Protein AF-A0AAW4L0J8-F1 (afdb_monomer_lite)

Sequence (89 aa):
MKRLLVVVMAVGLFGAMPAFAADHAGMKMDTSEGVRECALKAETIQEKIKRLETEVANGDKKYDAKVLKKLKQKLDEANKDLDRMLTGP

Radius of gyration: 17.63 Å; chains: 1; bounding box: 37×47×40 Å

pLDDT: mean 71.16, std 14.29, range [46.47, 89.56]

Organism: NCBI:txid60036

Secondary structure (DSSP, 8-state):
-HHHHHHHHHHHHHTTSHHHHHHHTT--TTSHHHHHHHHHHHHHHHHHHHHHHHHHHTT-TTS-HHHHHHHHHHHHHHHHHHHHHHH--

Foldseek 3Di:
DVVVVVVVVVVVVVVPVVVVVVVCVPQPCVDPVSLVVVVVVLVVLVVVLVVVVVCVVVVNPPDDPVVSVVSVVVSVVVVVVSVCVVVPD

Structure (mmCIF, N/CA/C/O backbone):
data_AF-A0AAW4L0J8-F1
#
_entry.id   AF-A0AAW4L0J8-F1
#
loop_
_atom_site.group_PDB
_atom_site.id
_atom_site.type_symbol
_atom_site.label_atom_id
_atom_site.label_alt_id
_atom_site.label_comp_id
_atom_site.label_asym_id
_atom_site.label_entity_id
_atom_site.label_seq_id
_atom_site.pdbx_PDB_ins_code
_atom_site.Cartn_x
_atom_site.Cartn_y
_atom_site.Cartn_z
_atom_site.occupancy
_atom_site.B_iso_or_equiv
_atom_site.auth_seq_id
_atom_site.auth_comp_id
_atom_site.auth_asym_id
_atom_site.auth_atom_id
_atom_site.pdbx_PDB_model_num
ATOM 1 N N . MET A 1 1 ? -20.868 36.184 3.656 1.00 46.47 1 MET A N 1
ATOM 2 C CA . MET A 1 1 ? -19.722 35.573 4.377 1.00 46.47 1 MET A CA 1
ATOM 3 C C . MET A 1 1 ? -19.633 34.043 4.293 1.00 46.47 1 MET A C 1
ATOM 5 O O . MET A 1 1 ? -18.530 33.529 4.334 1.00 46.47 1 MET A O 1
ATOM 9 N N . LYS A 1 2 ? -20.727 33.285 4.099 1.00 48.44 2 LYS A N 1
ATOM 10 C CA . LYS A 1 2 ? -20.678 31.802 4.008 1.00 48.44 2 LYS A CA 1
ATOM 11 C C . LYS A 1 2 ? -19.999 31.235 2.743 1.00 48.44 2 LYS A C 1
ATOM 13 O O . LYS A 1 2 ? -19.633 30.071 2.722 1.00 48.44 2 LYS A O 1
ATOM 18 N N . ARG A 1 3 ? -19.819 32.055 1.699 1.00 52.22 3 ARG A N 1
ATOM 19 C CA . ARG A 1 3 ? -19.244 31.645 0.402 1.00 52.22 3 ARG A CA 1
ATOM 20 C C . ARG A 1 3 ? -17.710 31.667 0.362 1.00 52.22 3 ARG A C 1
ATOM 22 O O . ARG A 1 3 ? -17.124 30.923 -0.407 1.00 52.22 3 ARG A O 1
ATOM 29 N N . LEU A 1 4 ? -17.071 32.467 1.219 1.00 54.53 4 LEU A N 1
ATOM 30 C CA . LEU A 1 4 ? -15.605 32.550 1.323 1.00 54.53 4 LEU A CA 1
ATOM 31 C C . LEU A 1 4 ? -15.004 31.354 2.077 1.00 54.53 4 LEU A C 1
ATOM 33 O O . LEU A 1 4 ? -13.926 30.890 1.729 1.00 54.53 4 LEU A O 1
ATOM 37 N N . LEU A 1 5 ? -15.736 30.801 3.048 1.00 53.25 5 LEU A N 1
ATOM 38 C CA . LEU A 1 5 ? -15.313 29.626 3.820 1.00 53.25 5 LEU A CA 1
ATOM 39 C C . LEU A 1 5 ? -15.181 28.353 2.966 1.00 53.25 5 LEU A C 1
ATOM 41 O O . LEU A 1 5 ? -14.306 27.531 3.219 1.00 53.25 5 LEU A O 1
ATOM 45 N N . VAL A 1 6 ? -16.013 28.208 1.930 1.00 57.16 6 VAL A N 1
ATOM 46 C CA . VAL A 1 6 ? -15.998 27.030 1.043 1.00 57.16 6 VAL A CA 1
ATOM 47 C C . VAL A 1 6 ? -14.764 27.027 0.132 1.00 57.16 6 VAL A C 1
ATOM 49 O O . VAL A 1 6 ? -14.200 25.970 -0.136 1.00 57.16 6 VAL A O 1
ATOM 52 N N . VAL A 1 7 ? -14.293 28.206 -0.288 1.00 56.88 7 VAL A N 1
ATOM 53 C CA . VAL A 1 7 ? -13.113 28.338 -1.160 1.00 56.88 7 VAL A CA 1
ATOM 54 C C . VAL A 1 7 ? -11.823 27.989 -0.410 1.00 56.88 7 VAL A C 1
ATOM 56 O O . VAL A 1 7 ? -10.951 27.333 -0.969 1.00 56.88 7 VAL A O 1
ATOM 59 N N . VAL A 1 8 ? -11.721 28.330 0.879 1.00 57.19 8 VAL A N 1
ATOM 60 C CA . VAL A 1 8 ? -10.530 28.024 1.697 1.00 57.19 8 VAL A CA 1
ATOM 61 C C . VAL A 1 8 ? -10.391 26.518 1.972 1.00 57.19 8 VAL A C 1
ATOM 63 O O . VAL A 1 8 ? -9.278 25.997 1.968 1.00 57.19 8 VAL A O 1
ATOM 66 N N . MET A 1 9 ? -11.501 25.786 2.130 1.00 55.31 9 MET A N 1
ATOM 67 C CA . MET A 1 9 ? -11.451 24.327 2.315 1.00 55.31 9 MET A CA 1
ATOM 68 C C . MET A 1 9 ? -11.088 23.564 1.035 1.00 55.31 9 MET A C 1
ATOM 70 O O . MET A 1 9 ? -10.394 22.552 1.107 1.00 55.31 9 MET A O 1
ATOM 74 N N . ALA A 1 10 ? -11.499 24.060 -0.136 1.00 51.56 10 ALA A N 1
ATOM 75 C CA . ALA A 1 10 ? -11.158 23.437 -1.414 1.00 51.56 10 ALA A CA 1
ATOM 76 C C . ALA A 1 10 ? -9.654 23.534 -1.729 1.00 51.56 10 ALA A C 1
ATOM 78 O O . ALA A 1 10 ? -9.081 22.586 -2.256 1.00 51.56 10 ALA A O 1
ATOM 79 N N . VAL A 1 11 ? -8.993 24.635 -1.353 1.00 55.03 11 VAL A N 1
ATOM 80 C CA . VAL A 1 11 ? -7.547 24.832 -1.585 1.00 55.03 11 VAL A CA 1
ATOM 81 C C . VAL A 1 11 ? -6.688 24.012 -0.609 1.00 55.03 11 VAL A C 1
ATOM 83 O O . VAL A 1 11 ? -5.608 23.556 -0.976 1.00 55.03 11 VAL A O 1
ATOM 86 N N . GLY A 1 12 ? -7.182 23.737 0.604 1.00 55.19 12 GLY A N 1
ATOM 87 C CA . GLY A 1 12 ? -6.468 22.913 1.589 1.00 55.19 12 GLY A CA 1
ATOM 88 C C . GLY A 1 12 ? -6.360 21.428 1.218 1.00 55.19 12 GLY A C 1
ATOM 89 O O . GLY A 1 12 ? -5.395 20.770 1.600 1.00 55.19 12 GLY A O 1
ATOM 90 N N . LEU A 1 13 ? -7.309 20.896 0.440 1.00 53.12 13 LEU A N 1
ATOM 91 C CA . LEU A 1 13 ? -7.348 19.470 0.088 1.00 53.12 13 LEU A CA 1
ATOM 92 C C . LEU A 1 13 ? -6.399 19.086 -1.062 1.00 53.12 13 LEU A C 1
ATOM 94 O O . LEU A 1 13 ? -6.023 17.921 -1.163 1.00 53.12 13 LEU A O 1
ATOM 98 N N . PHE A 1 14 ? -5.952 20.045 -1.882 1.00 52.16 14 PHE A N 1
ATOM 99 C CA . PHE A 1 14 ? -4.946 19.802 -2.929 1.00 52.16 14 PHE A CA 1
A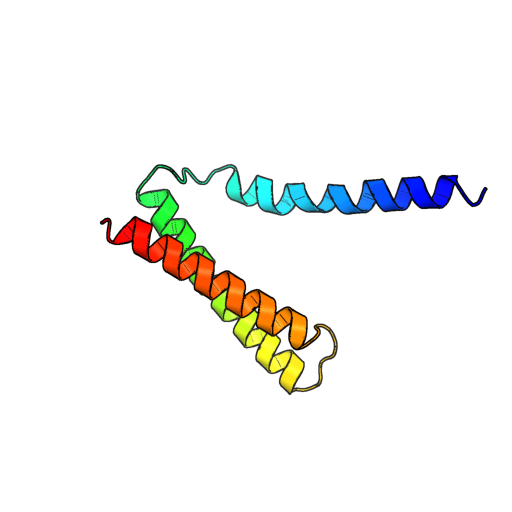TOM 100 C C . PHE A 1 14 ? -3.500 20.016 -2.449 1.00 52.16 14 PHE A C 1
ATOM 102 O O . PHE A 1 14 ? -2.562 19.553 -3.094 1.00 52.16 14 PHE A O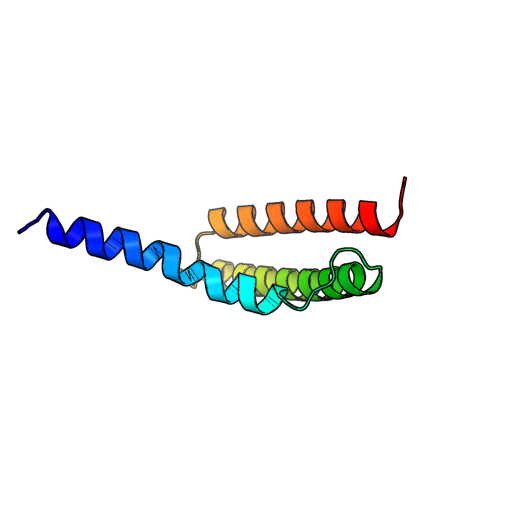 1
ATOM 109 N N . GLY A 1 15 ? -3.302 20.649 -1.287 1.00 52.59 15 GLY A N 1
ATOM 110 C CA . GLY A 1 15 ? -1.978 20.879 -0.695 1.00 52.59 15 GLY A CA 1
ATOM 111 C C . GLY A 1 15 ? -1.323 19.647 -0.056 1.00 52.59 15 GLY A C 1
ATOM 112 O O . GLY A 1 15 ? -0.170 19.732 0.352 1.00 52.59 15 GLY A O 1
ATOM 113 N N . ALA A 1 16 ? -2.019 18.506 0.034 1.00 51.19 16 ALA A N 1
ATOM 114 C CA . ALA A 1 16 ? -1.495 17.268 0.630 1.00 51.19 16 ALA A CA 1
ATOM 115 C C . ALA A 1 16 ? -0.894 16.277 -0.392 1.00 51.19 16 ALA A C 1
ATOM 117 O O . ALA A 1 16 ? -0.198 15.340 -0.008 1.00 51.19 16 ALA A O 1
ATOM 118 N N . MET A 1 17 ? -1.112 16.484 -1.695 1.00 47.09 17 MET A N 1
ATOM 119 C CA . MET A 1 17 ? -0.469 15.694 -2.756 1.00 47.09 17 MET A CA 1
ATOM 120 C C . MET A 1 17 ? 1.049 15.920 -2.958 1.00 47.09 17 MET A C 1
ATOM 122 O O . MET A 1 17 ? 1.698 14.977 -3.419 1.00 47.09 17 MET A O 1
ATOM 126 N N . PRO A 1 18 ? 1.674 17.070 -2.610 1.00 52.16 18 PRO A N 1
ATOM 127 C CA . PRO A 1 18 ? 3.100 17.273 -2.874 1.00 52.16 18 PRO A CA 1
ATOM 128 C C . PRO A 1 18 ? 4.010 16.366 -2.042 1.00 52.16 18 PRO A C 1
ATOM 130 O O . PRO A 1 18 ? 5.121 16.082 -2.470 1.00 52.16 18 PRO A O 1
ATOM 133 N N . ALA A 1 19 ? 3.559 15.886 -0.877 1.00 52.03 19 ALA A N 1
ATOM 134 C CA . ALA A 1 19 ? 4.386 15.057 0.002 1.00 52.03 19 ALA A CA 1
ATOM 135 C C . ALA A 1 19 ? 4.661 13.663 -0.588 1.00 52.03 19 ALA A C 1
ATOM 137 O O . ALA A 1 19 ? 5.763 13.148 -0.448 1.00 52.03 19 ALA A O 1
ATOM 138 N N . PHE A 1 20 ? 3.695 13.078 -1.304 1.00 50.19 20 PHE A N 1
ATOM 139 C CA . PHE A 1 20 ? 3.906 11.811 -2.010 1.00 50.19 20 PHE A CA 1
ATOM 140 C C . PHE A 1 20 ? 4.640 12.016 -3.340 1.00 50.19 20 PHE A C 1
ATOM 142 O O . PHE A 1 20 ? 5.499 11.217 -3.689 1.00 50.19 20 PHE A O 1
ATOM 149 N N . ALA A 1 21 ? 4.370 13.105 -4.066 1.00 50.25 21 ALA A N 1
ATOM 150 C CA . ALA A 1 21 ? 5.076 13.397 -5.315 1.00 50.25 21 ALA A CA 1
ATOM 151 C C . ALA A 1 21 ? 6.565 13.734 -5.095 1.00 50.25 21 ALA A C 1
ATOM 153 O O . ALA A 1 21 ? 7.401 13.318 -5.890 1.00 50.25 21 ALA A O 1
ATOM 154 N N . ALA A 1 22 ? 6.915 14.427 -4.004 1.00 53.16 22 ALA A N 1
ATOM 155 C CA . ALA A 1 22 ? 8.305 14.720 -3.649 1.00 53.16 22 ALA A CA 1
ATOM 156 C C . ALA A 1 22 ? 9.097 13.456 -3.262 1.00 53.16 22 ALA A C 1
ATOM 158 O O . ALA A 1 22 ? 10.258 13.330 -3.639 1.00 53.16 22 ALA A O 1
ATO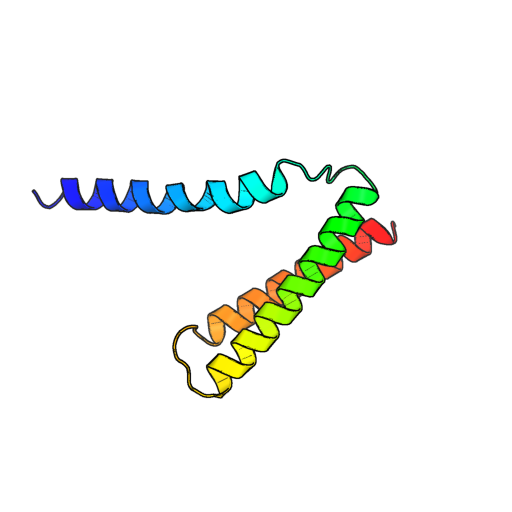M 159 N N . ASP A 1 23 ? 8.462 12.496 -2.581 1.00 50.25 23 ASP A N 1
ATOM 160 C CA . ASP A 1 23 ? 9.072 11.207 -2.204 1.00 50.25 23 ASP A CA 1
ATOM 161 C C . ASP A 1 23 ? 9.283 10.264 -3.410 1.00 50.25 23 ASP A C 1
ATOM 163 O O . ASP A 1 23 ? 10.092 9.335 -3.368 1.00 50.25 23 ASP A O 1
ATOM 167 N N . HIS A 1 24 ? 8.571 10.519 -4.513 1.00 53.97 24 HIS A N 1
ATOM 168 C CA . HIS A 1 24 ? 8.684 9.784 -5.775 1.00 53.97 24 HIS A CA 1
ATOM 169 C C . HIS A 1 24 ? 9.465 10.536 -6.866 1.00 53.97 24 HIS A C 1
ATOM 171 O O . HIS A 1 24 ? 9.795 9.932 -7.883 1.00 53.97 24 HIS A O 1
ATOM 177 N N . ALA A 1 25 ? 9.827 11.808 -6.663 1.00 55.78 25 ALA A N 1
ATOM 178 C CA . ALA A 1 25 ? 10.530 12.628 -7.658 1.00 55.78 25 ALA A CA 1
ATOM 179 C C . ALA A 1 25 ? 11.940 12.108 -8.014 1.00 55.78 25 ALA A C 1
ATOM 181 O O . ALA A 1 25 ? 12.487 12.482 -9.049 1.00 55.78 25 ALA A O 1
ATOM 182 N N . GLY A 1 26 ? 12.524 11.243 -7.176 1.00 54.56 26 GLY A N 1
ATOM 183 C CA . GLY A 1 26 ? 13.805 10.572 -7.429 1.00 54.56 26 GLY A CA 1
ATOM 184 C C . GLY A 1 26 ? 13.694 9.142 -7.970 1.00 54.56 26 GLY A C 1
ATOM 185 O O . GLY A 1 26 ? 14.709 8.566 -8.356 1.00 54.56 26 GLY A O 1
ATOM 186 N N . MET A 1 27 ? 12.490 8.562 -8.012 1.00 55.91 27 MET A N 1
ATOM 187 C CA . MET A 1 27 ? 12.298 7.180 -8.449 1.00 55.91 27 MET A CA 1
ATOM 188 C C . MET A 1 27 ? 12.262 7.119 -9.973 1.00 55.91 27 MET A C 1
ATOM 190 O O . MET A 1 27 ? 11.269 7.488 -10.601 1.00 55.91 27 MET A O 1
ATOM 194 N N . LYS A 1 28 ? 13.342 6.624 -10.581 1.00 60.97 28 LYS A N 1
ATOM 195 C CA . LYS A 1 28 ? 13.363 6.266 -12.004 1.00 60.97 28 LYS A CA 1
ATOM 196 C C . 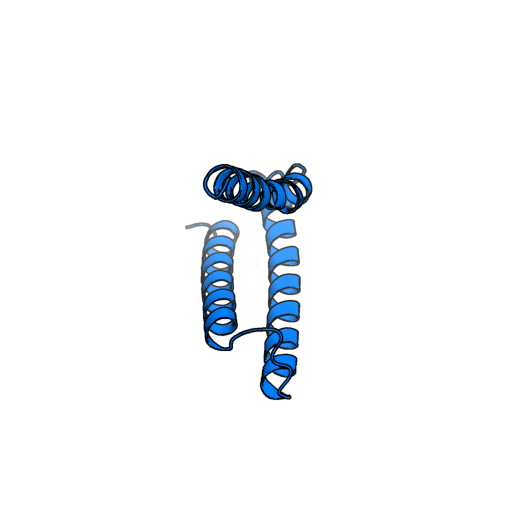LYS A 1 28 ? 12.543 4.990 -12.200 1.00 60.97 28 LYS A C 1
ATOM 198 O O . LYS A 1 28 ? 13.093 3.899 -12.237 1.00 60.97 28 LYS A O 1
ATOM 203 N N . MET A 1 29 ? 11.221 5.124 -12.289 1.00 58.31 29 MET A N 1
ATOM 204 C CA . MET A 1 29 ? 10.298 3.996 -12.502 1.00 58.31 29 MET A CA 1
ATOM 205 C C . MET A 1 29 ? 10.599 3.204 -13.785 1.00 58.31 29 MET A C 1
ATOM 207 O O . MET A 1 29 ? 10.241 2.036 -13.877 1.00 58.31 29 MET A O 1
ATOM 211 N N . ASP A 1 30 ? 11.289 3.822 -14.746 1.00 60.12 30 ASP A N 1
ATOM 212 C CA . ASP A 1 30 ? 11.649 3.213 -16.029 1.00 60.12 30 ASP A CA 1
ATOM 213 C C . ASP A 1 30 ? 12.875 2.283 -15.951 1.00 60.12 30 ASP A C 1
ATOM 215 O O . ASP A 1 30 ? 13.252 1.671 -16.950 1.00 60.12 30 ASP A O 1
ATOM 219 N N . THR A 1 31 ? 13.536 2.178 -14.790 1.00 67.19 31 THR A N 1
ATOM 220 C CA . THR A 1 31 ? 14.690 1.289 -14.593 1.00 67.19 31 THR A CA 1
ATOM 221 C C . THR A 1 31 ? 14.345 0.120 -13.675 1.00 67.19 31 THR A C 1
ATOM 223 O O . THR A 1 31 ? 13.510 0.227 -12.777 1.00 67.19 31 THR A O 1
ATOM 226 N N . SER A 1 32 ? 15.036 -1.010 -13.854 1.00 68.44 32 SER A N 1
ATOM 227 C CA . SER A 1 32 ? 14.913 -2.185 -12.974 1.00 68.44 32 SER A CA 1
ATOM 228 C C . SER A 1 32 ? 15.159 -1.852 -11.496 1.00 68.44 32 SER A C 1
ATOM 230 O O . SER A 1 32 ? 14.570 -2.467 -10.608 1.00 68.44 32 SER A O 1
ATOM 232 N N . GLU A 1 33 ? 15.988 -0.843 -11.223 1.00 73.00 33 GLU A N 1
ATOM 233 C CA . GLU A 1 33 ? 16.227 -0.313 -9.881 1.00 73.00 33 GLU A CA 1
ATOM 234 C C . GLU A 1 33 ? 14.981 0.365 -9.299 1.00 73.00 33 GLU A C 1
ATOM 236 O O . GLU A 1 33 ? 14.627 0.080 -8.157 1.00 73.00 33 GLU A O 1
ATOM 241 N N . GLY A 1 34 ? 14.258 1.178 -10.077 1.00 70.38 34 GLY A N 1
ATOM 242 C CA . GLY A 1 34 ? 13.013 1.802 -9.620 1.00 70.38 34 GLY A CA 1
ATOM 243 C C . GLY A 1 34 ? 11.906 0.788 -9.336 1.00 70.38 34 GLY A C 1
ATOM 244 O O . GLY A 1 34 ? 11.187 0.924 -8.344 1.00 70.38 34 GLY A O 1
ATOM 245 N N . VAL A 1 35 ? 11.810 -0.279 -10.137 1.00 74.19 35 VAL A N 1
ATOM 246 C CA . VAL A 1 35 ? 10.878 -1.390 -9.869 1.00 74.19 35 VAL A CA 1
ATOM 247 C C . VAL A 1 35 ? 11.237 -2.096 -8.556 1.00 74.19 35 VAL A C 1
ATOM 249 O O . VAL A 1 35 ? 10.359 -2.398 -7.746 1.00 74.19 35 VAL A O 1
ATOM 252 N N . ARG A 1 36 ? 12.533 -2.294 -8.287 1.00 74.75 36 ARG A N 1
ATOM 253 C CA . ARG A 1 36 ? 13.018 -2.896 -7.038 1.00 74.75 36 ARG A CA 1
ATOM 254 C C . ARG A 1 36 ? 12.761 -2.010 -5.816 1.00 74.75 36 ARG A C 1
ATOM 256 O O . ARG A 1 36 ? 12.365 -2.521 -4.771 1.00 74.75 36 ARG A O 1
ATOM 263 N N . GLU A 1 37 ? 12.939 -0.697 -5.924 1.00 77.56 37 GLU A N 1
ATOM 264 C CA . GLU A 1 37 ? 12.584 0.226 -4.838 1.00 77.56 37 GLU A CA 1
ATOM 265 C C . GLU A 1 37 ? 11.070 0.273 -4.586 1.00 77.56 37 GLU A C 1
ATOM 267 O O . GLU A 1 37 ? 10.628 0.396 -3.441 1.00 77.56 37 GLU A O 1
ATOM 272 N N . CYS A 1 38 ? 10.262 0.134 -5.640 1.00 76.81 38 CYS A N 1
ATOM 273 C CA . CYS A 1 38 ? 8.812 0.038 -5.525 1.00 76.81 38 CYS A CA 1
ATOM 274 C C . CYS A 1 38 ? 8.390 -1.255 -4.800 1.00 76.81 38 CYS A C 1
ATOM 276 O O . CYS A 1 38 ? 7.518 -1.197 -3.933 1.00 76.81 38 CYS A O 1
ATOM 278 N N . ALA A 1 39 ? 9.080 -2.379 -5.047 1.00 77.38 39 ALA A N 1
ATOM 279 C CA . ALA A 1 39 ? 8.887 -3.629 -4.303 1.00 77.38 39 ALA A CA 1
ATOM 280 C C . ALA A 1 39 ? 9.126 -3.442 -2.795 1.00 77.38 39 ALA A C 1
ATOM 282 O O . ALA A 1 39 ? 8.273 -3.788 -1.978 1.00 77.38 39 ALA A O 1
ATOM 283 N N . LEU A 1 40 ? 10.245 -2.811 -2.424 1.00 82.44 40 LEU A N 1
ATOM 284 C CA . LEU A 1 40 ? 10.570 -2.533 -1.021 1.00 82.44 40 LEU A CA 1
ATOM 285 C C . LEU A 1 40 ? 9.528 -1.612 -0.371 1.00 82.44 40 LEU A C 1
ATOM 287 O O . LEU A 1 40 ? 9.075 -1.865 0.746 1.00 82.44 40 LEU A O 1
ATOM 291 N N . LYS A 1 41 ? 9.089 -0.553 -1.067 1.00 80.69 41 LYS A N 1
ATOM 292 C CA . LYS A 1 41 ? 8.019 0.318 -0.555 1.00 80.69 41 LYS A CA 1
ATOM 293 C C . LYS A 1 41 ? 6.704 -0.450 -0.390 1.00 80.69 41 LYS A C 1
ATOM 295 O O . LYS A 1 41 ? 6.026 -0.244 0.619 1.00 80.69 41 LYS A O 1
ATOM 300 N N . ALA A 1 42 ? 6.356 -1.352 -1.304 1.00 80.88 42 ALA A N 1
ATOM 301 C CA . ALA A 1 42 ? 5.140 -2.151 -1.205 1.00 80.88 42 ALA A CA 1
ATOM 302 C C . ALA A 1 42 ? 5.132 -3.062 0.036 1.00 80.88 42 ALA A C 1
ATOM 304 O O . ALA A 1 42 ? 4.123 -3.108 0.747 1.00 80.88 42 ALA A O 1
ATOM 305 N N . GLU A 1 43 ? 6.263 -3.691 0.373 1.00 81.31 43 GLU A N 1
ATOM 306 C CA . GLU A 1 43 ? 6.414 -4.464 1.615 1.00 81.31 43 GLU A CA 1
ATOM 307 C C . GLU A 1 43 ? 6.175 -3.591 2.856 1.00 81.31 43 GLU A C 1
ATOM 309 O O . GLU A 1 43 ? 5.377 -3.946 3.731 1.00 81.31 43 GLU A O 1
ATOM 314 N N . THR A 1 44 ? 6.771 -2.392 2.905 1.00 86.94 44 THR A N 1
ATOM 315 C CA . THR A 1 44 ? 6.563 -1.472 4.040 1.00 86.94 44 THR A CA 1
ATOM 316 C C . THR A 1 44 ? 5.106 -1.008 4.168 1.00 86.94 44 THR A C 1
ATOM 318 O O . THR A 1 44 ? 4.601 -0.823 5.279 1.00 86.94 44 THR A O 1
ATOM 321 N N . ILE A 1 45 ? 4.390 -0.830 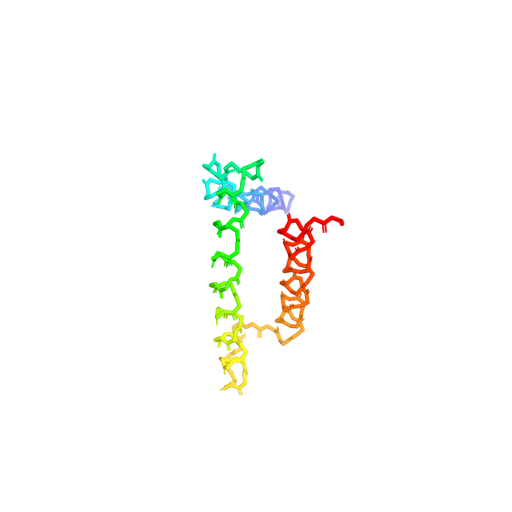3.050 1.00 85.38 45 ILE A N 1
ATOM 322 C CA . ILE A 1 45 ? 2.961 -0.486 3.058 1.00 85.38 45 ILE A CA 1
ATOM 323 C C . ILE A 1 45 ? 2.135 -1.672 3.568 1.00 85.38 45 ILE A C 1
ATOM 325 O O . ILE A 1 45 ? 1.205 -1.468 4.351 1.00 85.38 45 ILE A O 1
ATOM 329 N N . GLN A 1 46 ? 2.488 -2.905 3.196 1.00 85.88 46 GLN A N 1
ATOM 330 C CA . GLN A 1 46 ? 1.825 -4.109 3.697 1.00 85.88 46 GLN A CA 1
ATOM 331 C C . GLN A 1 46 ? 1.927 -4.221 5.220 1.00 85.88 46 GLN A C 1
ATOM 333 O O . GLN A 1 46 ? 0.936 -4.522 5.890 1.00 85.88 46 GLN A O 1
ATOM 338 N N . GLU A 1 47 ? 3.106 -3.947 5.775 1.00 87.50 47 GLU A N 1
ATOM 339 C CA . GLU A 1 47 ? 3.337 -3.955 7.219 1.00 87.50 47 GLU A CA 1
ATOM 340 C C . GLU A 1 47 ? 2.503 -2.881 7.931 1.00 87.50 47 GLU A C 1
ATOM 342 O O . GLU A 1 47 ? 1.825 -3.167 8.923 1.00 87.50 47 GLU A O 1
ATOM 347 N N . LYS A 1 48 ? 2.453 -1.662 7.376 1.00 85.94 48 LYS A N 1
ATOM 348 C CA . LYS A 1 48 ? 1.607 -0.578 7.900 1.00 85.94 48 LYS A CA 1
ATOM 349 C C . LYS A 1 48 ? 0.122 -0.941 7.876 1.00 85.94 48 LYS A C 1
ATOM 351 O O . LYS A 1 48 ? -0.576 -0.665 8.849 1.00 85.94 48 LYS A O 1
ATOM 356 N N . ILE A 1 49 ? -0.366 -1.587 6.813 1.00 84.88 49 ILE A N 1
ATOM 357 C CA . ILE A 1 49 ? -1.756 -2.062 6.744 1.00 84.88 49 ILE A CA 1
ATOM 358 C C . ILE A 1 49 ? -2.017 -3.118 7.820 1.00 84.88 49 ILE A C 1
ATOM 360 O O . ILE A 1 49 ? -3.012 -3.001 8.524 1.00 84.88 49 ILE A O 1
ATOM 364 N N . LYS A 1 50 ? -1.126 -4.101 8.010 1.00 86.62 50 LYS A N 1
ATOM 365 C CA . LYS A 1 50 ? -1.276 -5.115 9.073 1.00 86.62 50 LYS A CA 1
ATOM 366 C C . LYS A 1 50 ? -1.332 -4.486 10.464 1.00 86.62 50 LYS A C 1
ATOM 368 O O . LYS A 1 50 ? -2.157 -4.877 11.284 1.00 86.62 50 LYS A O 1
ATOM 373 N N . ARG A 1 51 ? -0.490 -3.485 10.729 1.00 87.25 51 ARG A N 1
ATOM 374 C CA . ARG A 1 51 ? -0.531 -2.738 11.991 1.00 87.25 51 ARG A CA 1
ATOM 375 C C . ARG A 1 51 ? -1.878 -2.042 12.184 1.00 87.25 51 ARG A C 1
ATOM 377 O O . ARG A 1 51 ? -2.466 -2.152 13.255 1.00 87.25 51 ARG A O 1
ATOM 384 N N . LEU A 1 52 ? -2.380 -1.381 11.144 1.00 84.38 52 LEU A N 1
ATOM 385 C CA . LEU A 1 52 ? -3.692 -0.741 11.169 1.00 84.38 52 LEU A CA 1
ATOM 386 C C . LEU A 1 52 ? -4.836 -1.760 11.340 1.00 84.38 52 LEU A C 1
ATOM 388 O O . LEU A 1 52 ? -5.800 -1.456 12.034 1.00 84.38 52 LEU A O 1
ATOM 392 N N . GLU A 1 53 ? -4.735 -2.970 10.770 1.00 82.88 53 GLU A N 1
ATOM 393 C CA . GLU A 1 53 ? -5.708 -4.060 10.989 1.00 82.88 53 GLU A CA 1
ATOM 394 C C . GLU A 1 53 ? -5.769 -4.429 12.475 1.00 82.88 53 GLU A C 1
ATOM 396 O O . GLU A 1 53 ? -6.859 -4.540 13.033 1.00 82.88 53 GLU A O 1
ATOM 401 N N . THR A 1 54 ? -4.610 -4.550 13.124 1.00 86.56 54 THR A N 1
ATOM 402 C CA . THR A 1 54 ? -4.501 -4.849 14.557 1.00 86.56 54 THR A CA 1
ATOM 403 C C . THR A 1 54 ? -5.030 -3.711 15.428 1.00 86.56 54 THR A C 1
ATOM 405 O O . THR A 1 54 ? -5.774 -3.965 16.368 1.00 86.56 54 THR A O 1
ATOM 408 N N . GLU A 1 55 ? -4.699 -2.454 15.117 1.00 83.19 55 GLU A N 1
ATOM 409 C CA . GLU A 1 55 ? -5.213 -1.287 15.852 1.00 83.19 55 GLU A CA 1
ATOM 410 C C . GLU A 1 55 ? -6.748 -1.202 15.751 1.00 83.19 55 GLU A C 1
ATOM 412 O O . GLU A 1 55 ? -7.428 -1.047 16.766 1.00 83.19 55 GLU A O 1
ATOM 417 N N . VAL A 1 56 ? -7.317 -1.424 14.560 1.00 81.12 56 VAL A N 1
ATOM 418 C CA . VAL A 1 56 ? -8.776 -1.471 14.363 1.00 81.12 56 VAL A CA 1
ATOM 419 C C . VAL A 1 56 ? -9.413 -2.657 15.094 1.00 81.12 56 VAL A C 1
ATOM 421 O O . VAL A 1 56 ? -10.459 -2.490 15.722 1.00 81.12 56 VAL A O 1
ATOM 424 N N . ALA A 1 57 ? -8.797 -3.843 15.052 1.00 81.31 57 ALA A N 1
ATOM 425 C CA . ALA A 1 57 ? -9.282 -5.027 15.766 1.00 81.31 57 ALA A CA 1
ATOM 426 C C . ALA A 1 57 ? -9.259 -4.838 17.293 1.00 81.31 57 ALA A C 1
ATOM 428 O O . ALA A 1 57 ? -10.168 -5.294 17.983 1.00 81.31 57 ALA A O 1
ATOM 429 N N . ASN A 1 58 ? -8.272 -4.099 17.804 1.00 84.38 58 ASN A N 1
ATOM 430 C CA . ASN A 1 58 ? -8.159 -3.723 19.214 1.00 84.38 58 ASN A CA 1
ATOM 431 C C . ASN A 1 58 ? -9.141 -2.608 19.628 1.00 84.38 58 ASN A C 1
ATOM 433 O O . ASN A 1 58 ? -9.162 -2.208 20.790 1.00 84.38 58 ASN A O 1
ATOM 437 N N . GLY A 1 59 ? -9.975 -2.116 18.704 1.00 72.06 59 GLY A N 1
ATOM 438 C CA . GLY A 1 59 ? -11.006 -1.112 18.970 1.00 72.06 59 GLY A CA 1
ATOM 439 C C . GLY A 1 59 ? -10.536 0.338 18.830 1.00 72.06 59 GLY A C 1
ATOM 440 O O . GLY A 1 59 ? -11.301 1.255 19.144 1.00 72.06 59 GLY A O 1
ATOM 441 N N . ASP A 1 60 ? -9.319 0.569 18.334 1.00 68.19 60 ASP A N 1
ATOM 442 C CA . ASP A 1 60 ? -8.768 1.902 18.101 1.00 68.19 60 ASP A CA 1
ATOM 443 C C . ASP A 1 60 ? -9.419 2.506 16.835 1.00 68.19 60 ASP A C 1
ATOM 445 O O . ASP A 1 60 ? -9.070 2.202 15.693 1.00 68.19 60 ASP A O 1
ATOM 449 N N . LYS A 1 61 ? -10.450 3.346 17.025 1.00 64.81 61 LYS A N 1
ATOM 450 C CA . LYS A 1 61 ? -11.341 3.876 15.963 1.00 64.81 61 LYS A CA 1
ATOM 451 C C . LYS A 1 61 ? -10.693 4.897 15.012 1.00 64.81 61 LYS A C 1
ATOM 453 O O . LYS A 1 61 ? -11.408 5.652 14.353 1.00 64.81 61 LYS A O 1
ATOM 458 N N . LYS A 1 62 ? -9.363 4.972 14.926 1.00 68.75 62 LYS A N 1
ATOM 459 C CA . LYS A 1 62 ? -8.694 5.935 14.032 1.00 68.75 62 LYS A CA 1
ATOM 460 C C . LYS A 1 62 ? -8.977 5.672 12.551 1.00 68.75 62 LYS A C 1
ATOM 462 O O . LYS A 1 62 ? -8.947 6.617 11.767 1.00 68.75 62 LYS A O 1
ATOM 467 N N . TYR A 1 63 ? -9.283 4.428 12.173 1.00 66.62 63 TYR A N 1
ATOM 468 C CA . TYR A 1 63 ? -9.516 4.040 10.782 1.00 66.62 63 TYR A CA 1
ATOM 469 C C . TYR A 1 63 ? -10.724 3.106 10.631 1.00 66.62 63 TYR A C 1
ATOM 471 O O . TYR A 1 63 ? -10.962 2.225 11.450 1.00 66.62 63 TYR A O 1
ATOM 479 N N . ASP A 1 64 ? -11.499 3.298 9.561 1.00 78.00 64 ASP A N 1
ATOM 480 C CA . ASP A 1 64 ? -12.669 2.470 9.248 1.00 78.00 64 ASP A CA 1
ATOM 481 C C . ASP A 1 64 ? -12.237 1.138 8.606 1.00 78.00 64 ASP A C 1
ATOM 483 O O . ASP A 1 64 ? -11.427 1.115 7.672 1.00 78.00 64 ASP A O 1
ATOM 487 N N . ALA A 1 65 ? -12.814 0.021 9.058 1.00 80.44 65 ALA A N 1
ATOM 488 C CA . ALA A 1 65 ? -12.517 -1.313 8.533 1.00 80.44 65 ALA A CA 1
ATOM 489 C C . ALA A 1 65 ? -12.744 -1.429 7.010 1.00 80.44 65 ALA A C 1
ATOM 491 O O . ALA A 1 65 ? -12.014 -2.143 6.317 1.00 80.44 65 ALA A O 1
ATOM 492 N N . LYS A 1 66 ? -13.716 -0.696 6.447 1.00 83.44 66 LYS A N 1
ATOM 493 C CA . LYS A 1 66 ? -13.955 -0.650 4.995 1.00 83.44 66 LYS A CA 1
ATOM 494 C C . LYS A 1 66 ? -12.827 0.060 4.257 1.00 83.44 66 LYS A C 1
ATOM 496 O O . LYS A 1 66 ? -12.477 -0.347 3.149 1.00 83.44 66 LYS A O 1
ATOM 501 N N . VAL A 1 67 ? -12.272 1.120 4.846 1.00 82.44 67 VAL A N 1
ATOM 502 C CA . VAL A 1 67 ? -11.136 1.854 4.274 1.00 82.44 67 VAL A CA 1
ATOM 503 C C . VAL A 1 67 ? -9.905 0.956 4.268 1.00 82.44 67 VAL A C 1
ATOM 505 O O . VAL A 1 67 ? -9.250 0.839 3.235 1.00 82.44 67 VAL A O 1
ATOM 508 N N . LEU A 1 68 ? -9.663 0.230 5.360 1.00 83.38 68 LEU A N 1
ATOM 509 C CA . LEU A 1 68 ? -8.559 -0.722 5.440 1.00 83.38 68 LEU A CA 1
ATOM 510 C C . LEU A 1 68 ? -8.654 -1.843 4.403 1.00 83.38 68 LEU A C 1
ATOM 512 O O . LEU A 1 68 ? -7.677 -2.142 3.716 1.00 83.38 68 LEU A O 1
ATOM 516 N N . LYS A 1 69 ? -9.852 -2.405 4.220 1.00 85.81 69 LYS A N 1
ATOM 517 C CA . LYS A 1 69 ? -10.095 -3.422 3.193 1.00 85.81 69 LYS A CA 1
ATOM 518 C C . LYS A 1 69 ? -9.792 -2.894 1.785 1.00 85.81 69 LYS A C 1
ATOM 520 O O . LYS A 1 69 ? -9.169 -3.597 0.994 1.00 85.81 69 LYS A O 1
ATOM 525 N N . LYS A 1 70 ? -10.180 -1.648 1.482 1.00 87.88 70 LYS A N 1
ATOM 526 C CA . LYS A 1 70 ? -9.858 -0.992 0.202 1.00 87.88 70 LYS A CA 1
ATOM 527 C C . LYS A 1 70 ? -8.356 -0.760 0.024 1.00 87.88 70 LYS A C 1
ATOM 529 O O . LYS A 1 70 ? -7.850 -0.968 -1.072 1.00 87.88 70 LYS A O 1
ATOM 534 N N . LEU A 1 71 ? -7.650 -0.344 1.076 1.00 84.88 71 LEU A N 1
ATOM 535 C CA . LEU A 1 71 ? -6.191 -0.180 1.054 1.00 84.88 71 LEU A CA 1
ATOM 536 C C . LEU A 1 71 ? -5.484 -1.502 0.742 1.00 84.88 71 LEU A C 1
ATOM 538 O O . LEU A 1 71 ? -4.608 -1.535 -0.116 1.00 84.88 71 LEU A O 1
ATOM 542 N N . LYS A 1 72 ? -5.911 -2.597 1.378 1.00 85.56 72 LYS A N 1
ATOM 543 C CA . LYS A 1 72 ? -5.362 -3.936 1.136 1.00 85.56 72 LYS A CA 1
ATOM 544 C C . LYS A 1 72 ? -5.611 -4.414 -0.291 1.00 85.56 72 LYS A C 1
ATOM 546 O O . LYS A 1 72 ? -4.702 -4.944 -0.915 1.00 85.56 72 LYS A O 1
ATOM 551 N N . GLN A 1 73 ? -6.813 -4.178 -0.817 1.00 89.56 73 GLN A N 1
ATOM 552 C CA . GLN A 1 73 ? -7.145 -4.509 -2.201 1.00 89.56 73 GLN A CA 1
ATOM 553 C C . GLN A 1 73 ? -6.264 -3.737 -3.195 1.00 89.56 73 GLN A C 1
ATOM 555 O O . GLN A 1 73 ? -5.695 -4.339 -4.097 1.00 89.56 73 GLN A O 1
ATOM 560 N N . LYS A 1 74 ? -6.094 -2.423 -3.001 1.00 86.88 74 LYS A N 1
ATOM 561 C CA . LYS A 1 74 ? -5.224 -1.610 -3.864 1.00 86.88 74 LYS A CA 1
ATOM 562 C C . LYS A 1 74 ? -3.758 -2.027 -3.795 1.00 86.88 74 LYS A C 1
ATOM 564 O O . LYS A 1 74 ? -3.069 -1.968 -4.805 1.00 86.88 74 LYS A O 1
ATOM 569 N N . LEU A 1 75 ? -3.282 -2.428 -2.617 1.00 86.00 75 LEU A N 1
ATOM 570 C CA . LEU A 1 75 ? -1.923 -2.939 -2.463 1.00 86.00 75 LEU A CA 1
ATOM 571 C C . LEU A 1 75 ? -1.738 -4.267 -3.211 1.00 86.00 75 LEU A C 1
ATOM 573 O O . LEU A 1 75 ? -0.719 -4.458 -3.861 1.00 86.00 75 LEU A O 1
ATOM 577 N N . ASP A 1 76 ? -2.722 -5.164 -3.143 1.00 88.19 76 ASP A N 1
ATOM 578 C CA . ASP A 1 76 ? -2.696 -6.439 -3.867 1.00 88.19 76 ASP A CA 1
ATOM 579 C C . ASP A 1 76 ? -2.699 -6.237 -5.391 1.00 88.19 76 ASP A C 1
ATOM 581 O O . ASP A 1 76 ? -1.940 -6.887 -6.106 1.00 88.19 76 ASP A O 1
ATOM 585 N N . GLU A 1 77 ? -3.504 -5.293 -5.886 1.00 88.31 77 GLU A N 1
ATOM 586 C CA . GLU A 1 77 ? -3.509 -4.887 -7.297 1.00 88.31 77 GLU A CA 1
ATOM 587 C C . GLU A 1 77 ? -2.142 -4.325 -7.722 1.00 88.31 77 GLU A C 1
ATOM 589 O O . GLU A 1 77 ? -1.567 -4.797 -8.700 1.00 88.31 77 GLU A O 1
ATOM 594 N N . ALA A 1 78 ? -1.568 -3.401 -6.942 1.00 84.69 78 ALA A N 1
ATOM 595 C CA . ALA A 1 78 ? -0.253 -2.829 -7.228 1.00 84.69 78 ALA A CA 1
ATOM 596 C C . ALA A 1 78 ? 0.869 -3.881 -7.208 1.00 84.69 78 ALA A C 1
ATOM 598 O O . ALA A 1 78 ? 1.742 -3.851 -8.068 1.00 84.69 78 ALA A O 1
ATOM 599 N N . ASN A 1 79 ? 0.830 -4.836 -6.272 1.00 85.19 79 ASN A N 1
ATOM 600 C CA . ASN A 1 79 ? 1.794 -5.936 -6.217 1.00 85.19 79 ASN A CA 1
ATOM 601 C C . ASN A 1 79 ? 1.692 -6.851 -7.437 1.00 85.19 79 ASN A C 1
ATOM 603 O O . ASN A 1 79 ? 2.717 -7.276 -7.953 1.00 85.19 79 ASN A O 1
ATOM 607 N N . LYS A 1 80 ? 0.478 -7.139 -7.921 1.00 87.69 80 LYS A N 1
ATOM 608 C CA . LYS A 1 80 ? 0.281 -7.925 -9.149 1.00 87.69 80 LYS A CA 1
ATOM 609 C C . LYS A 1 80 ? 0.821 -7.209 -10.378 1.00 87.69 80 LYS A C 1
ATOM 611 O O . LYS A 1 80 ? 1.394 -7.854 -11.251 1.00 87.69 80 LYS A O 1
ATOM 616 N N . ASP A 1 81 ? 0.633 -5.898 -10.459 1.00 85.50 81 ASP A N 1
ATOM 617 C CA . ASP A 1 81 ? 1.187 -5.108 -11.556 1.00 85.50 81 ASP A CA 1
ATOM 618 C C . ASP A 1 81 ? 2.714 -5.044 -11.469 1.00 85.50 81 ASP A C 1
ATOM 620 O O . ASP A 1 81 ? 3.388 -5.217 -12.482 1.00 85.50 81 ASP A O 1
ATOM 624 N N . LEU A 1 82 ? 3.266 -4.913 -10.261 1.00 82.38 82 LEU A N 1
ATOM 625 C CA . LEU A 1 82 ? 4.706 -4.973 -10.037 1.00 82.38 82 LEU A CA 1
ATOM 626 C C . LEU A 1 82 ? 5.298 -6.331 -10.437 1.00 82.38 82 LEU A C 1
ATOM 628 O O . LEU A 1 82 ? 6.333 -6.382 -11.094 1.00 82.38 82 LEU A O 1
ATOM 632 N N . ASP A 1 83 ? 4.627 -7.423 -10.071 1.00 84.38 83 ASP A N 1
ATOM 633 C CA . ASP A 1 83 ? 5.044 -8.785 -10.402 1.00 84.38 83 ASP A CA 1
ATOM 634 C C . ASP A 1 83 ? 5.068 -8.990 -11.922 1.00 84.38 83 ASP A C 1
ATOM 636 O O . ASP A 1 83 ? 6.080 -9.412 -12.468 1.00 84.38 83 ASP A O 1
ATOM 640 N N . ARG A 1 84 ? 4.027 -8.536 -12.636 1.00 85.00 84 ARG A N 1
ATOM 641 C CA . ARG A 1 84 ? 3.994 -8.537 -14.112 1.00 85.00 84 ARG A CA 1
ATOM 642 C C . ARG A 1 84 ? 5.150 -7.753 -14.736 1.00 85.00 84 ARG A C 1
ATOM 644 O O . ARG A 1 84 ? 5.665 -8.151 -15.778 1.00 85.00 84 ARG A O 1
ATOM 651 N N . MET A 1 85 ? 5.547 -6.634 -14.127 1.00 79.44 85 MET A N 1
ATOM 652 C CA . MET A 1 85 ? 6.683 -5.831 -14.595 1.00 79.44 85 MET A CA 1
ATOM 653 C C . MET A 1 85 ? 8.030 -6.509 -14.313 1.00 79.44 85 MET A C 1
ATOM 655 O O . MET A 1 85 ?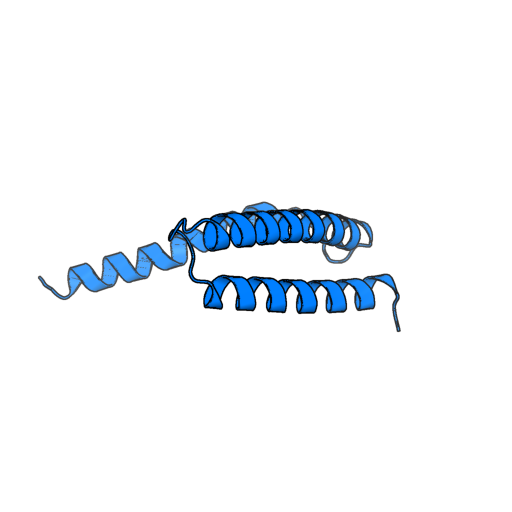 8.958 -6.357 -15.103 1.00 79.44 85 MET A O 1
ATOM 659 N N . LEU A 1 86 ? 8.142 -7.256 -13.210 1.00 77.31 86 LEU A N 1
ATOM 660 C CA . LEU A 1 86 ? 9.352 -7.986 -12.825 1.00 77.31 86 LEU A CA 1
ATOM 661 C C . LEU A 1 86 ? 9.541 -9.285 -13.611 1.00 77.31 86 LEU A C 1
ATOM 663 O O . LEU A 1 86 ? 10.674 -9.626 -13.949 1.00 77.31 86 LEU A O 1
ATOM 667 N N . THR A 1 87 ? 8.463 -10.015 -13.897 1.00 76.75 87 THR A N 1
ATOM 668 C CA . THR A 1 87 ? 8.535 -11.299 -14.607 1.00 76.75 87 THR A CA 1
ATOM 669 C C . THR A 1 87 ? 8.525 -11.147 -16.126 1.00 76.75 87 THR A C 1
ATOM 671 O O . THR A 1 87 ? 8.950 -12.072 -16.811 1.00 76.75 87 THR A O 1
ATOM 674 N N . GLY A 1 88 ? 8.083 -9.997 -16.654 1.00 58.34 88 GLY A N 1
ATOM 675 C CA . GLY A 1 88 ? 7.834 -9.816 -18.088 1.00 58.34 88 GLY A CA 1
ATOM 676 C C . GLY A 1 88 ? 6.694 -10.713 -18.611 1.00 58.34 88 GLY A C 1
ATOM 677 O O . GLY A 1 88 ? 6.186 -11.552 -17.860 1.00 58.34 88 GLY A O 1
ATOM 678 N N . PRO A 1 89 ? 6.228 -10.514 -19.861 1.00 49.28 89 PRO A N 1
ATOM 679 C CA . PRO A 1 89 ? 5.335 -11.460 -20.535 1.00 49.28 89 PRO A CA 1
ATOM 680 C C . PRO A 1 89 ? 6.009 -12.806 -20.833 1.00 49.28 89 PRO A C 1
ATOM 682 O O . PRO A 1 89 ? 7.236 -12.817 -21.087 1.00 49.28 89 PRO A O 1
#